Protein AF-A0A377DU53-F1 (afdb_monomer_lite)

InterPro domains:
  IPR029033 Histidine phosphatase superfamily [G3DSA:3.40.50.1240] (14-84)
  IPR029033 Histidine phosphatase superfamily [SSF53254] (23-82)

Organism: Escherichia coli (NCBI:txid562)

Structure (mmCIF, N/CA/C/O backbone):
data_AF-A0A377DU53-F1
#
_entry.id   AF-A0A377DU53-F1
#
loop_
_atom_site.group_PDB
_atom_site.id
_atom_site.type_symbol
_atom_site.label_atom_id
_atom_site.label_alt_id
_atom_site.label_comp_id
_atom_site.label_asym_id
_atom_site.label_entity_id
_atom_site.label_seq_id
_atom_site.pdbx_PDB_ins_code
_atom_site.Cartn_x
_atom_site.Cartn_y
_atom_site.Cartn_z
_atom_site.occupancy
_atom_site.B_iso_or_equiv
_atom_site.auth_seq_id
_atom_site.auth_comp_id
_atom_site.auth_asym_id
_atom_site.auth_atom_id
_atom_site.pdbx_PDB_model_num
ATOM 1 N N . MET A 1 1 ? -34.631 7.839 0.851 1.00 40.94 1 MET A N 1
ATOM 2 C CA . MET A 1 1 ? -33.597 6.905 1.350 1.00 40.94 1 MET A CA 1
ATOM 3 C C . MET A 1 1 ? -32.449 6.901 0.347 1.00 40.94 1 MET A C 1
ATOM 5 O O . MET A 1 1 ? -32.291 5.974 -0.427 1.00 40.94 1 MET A O 1
ATOM 9 N N . THR A 1 2 ? -31.693 7.993 0.291 1.00 39.09 2 THR A N 1
ATOM 10 C CA . THR A 1 2 ? -30.588 8.186 -0.657 1.00 39.09 2 THR A CA 1
ATOM 11 C C . THR A 1 2 ? -29.370 8.541 0.177 1.00 39.09 2 THR A C 1
ATOM 13 O O . THR A 1 2 ? -29.178 9.684 0.580 1.00 39.09 2 THR A O 1
ATOM 16 N N . ARG A 1 3 ? -28.594 7.511 0.536 1.00 44.97 3 ARG A N 1
ATOM 17 C CA . ARG A 1 3 ? -27.285 7.656 1.176 1.00 44.97 3 ARG A CA 1
ATOM 18 C C . ARG A 1 3 ? -26.338 8.255 0.142 1.00 44.97 3 ARG A C 1
ATOM 20 O O . ARG A 1 3 ? -25.673 7.536 -0.595 1.00 44.97 3 ARG A O 1
ATOM 27 N N . THR A 1 4 ? -26.331 9.578 0.049 1.00 46.06 4 THR A N 1
ATOM 28 C CA . THR A 1 4 ? -25.333 10.320 -0.712 1.00 46.06 4 THR A CA 1
ATOM 29 C C . THR A 1 4 ? -23.969 9.965 -0.140 1.00 46.06 4 THR A C 1
ATOM 31 O O . THR A 1 4 ? -23.727 10.166 1.049 1.00 46.06 4 THR A O 1
ATOM 34 N N . ASN A 1 5 ? -23.134 9.367 -0.991 1.00 46.69 5 ASN A N 1
ATOM 35 C CA . ASN A 1 5 ? -21.734 9.035 -0.772 1.00 46.69 5 ASN A CA 1
ATOM 36 C C . ASN A 1 5 ? -21.093 9.909 0.306 1.00 46.69 5 ASN A C 1
ATOM 38 O O . ASN A 1 5 ? -20.884 11.107 0.097 1.00 46.69 5 ASN A O 1
ATOM 42 N N . ALA A 1 6 ? -20.753 9.287 1.437 1.00 47.94 6 ALA A N 1
ATO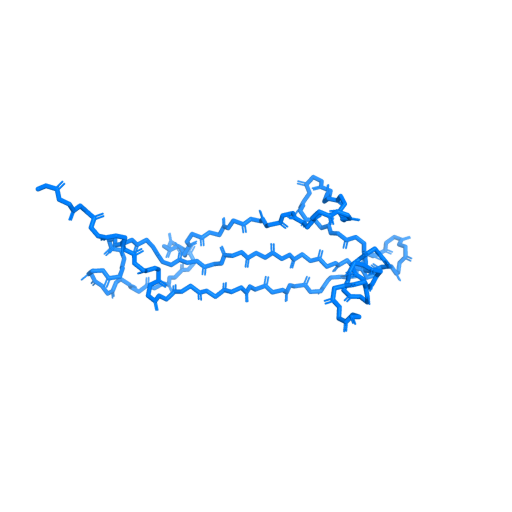M 43 C CA . ALA A 1 6 ? -19.782 9.835 2.362 1.00 47.94 6 ALA A CA 1
ATOM 44 C C . ALA A 1 6 ? -18.484 10.016 1.569 1.00 47.94 6 ALA A C 1
ATOM 46 O O . ALA A 1 6 ? -17.699 9.081 1.409 1.00 47.94 6 ALA A O 1
ATOM 47 N N . ARG A 1 7 ? -18.291 11.212 0.996 1.00 47.38 7 ARG A N 1
ATOM 48 C CA . ARG A 1 7 ? -16.985 11.652 0.515 1.00 47.38 7 ARG A CA 1
ATOM 49 C C . ARG A 1 7 ? -16.030 11.369 1.664 1.00 47.38 7 ARG A C 1
ATOM 51 O O . ARG A 1 7 ? -16.269 11.833 2.777 1.00 47.38 7 ARG A O 1
ATOM 58 N N . ARG A 1 8 ? -15.005 10.554 1.419 1.00 56.38 8 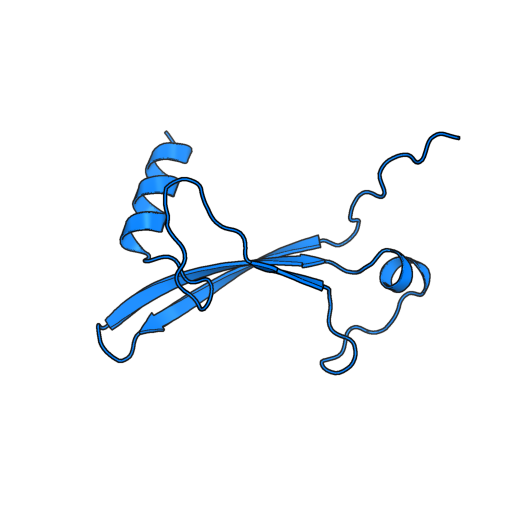ARG A N 1
ATOM 59 C CA . ARG A 1 8 ? -13.923 10.328 2.378 1.00 56.38 8 ARG A CA 1
ATOM 60 C C . ARG A 1 8 ? -13.224 11.679 2.566 1.00 56.38 8 ARG A C 1
ATOM 62 O O . ARG A 1 8 ? -12.357 12.035 1.781 1.00 56.38 8 ARG A O 1
ATOM 69 N N . LEU A 1 9 ? -13.712 12.475 3.521 1.00 59.88 9 LEU A N 1
ATOM 70 C CA . LEU A 1 9 ? -13.376 13.897 3.685 1.00 59.88 9 LEU A CA 1
ATOM 71 C C . LEU A 1 9 ? -11.908 14.108 4.077 1.00 59.88 9 LEU A C 1
ATOM 73 O O . LEU A 1 9 ? -11.348 15.152 3.768 1.00 59.88 9 LEU A O 1
ATOM 77 N N . ALA A 1 10 ? -11.284 13.102 4.692 1.00 66.06 10 ALA A N 1
ATOM 78 C CA . ALA A 1 10 ? -9.860 13.081 4.995 1.00 66.06 10 ALA A CA 1
ATOM 79 C C . ALA A 1 10 ? -9.277 11.712 4.630 1.00 66.06 10 ALA A C 1
ATOM 81 O O . ALA A 1 10 ? -9.169 10.802 5.456 1.00 66.06 10 ALA A O 1
ATOM 82 N N . ALA A 1 11 ? -8.949 11.549 3.354 1.00 71.38 11 ALA A N 1
ATOM 83 C CA . ALA A 1 11 ? -8.200 10.400 2.884 1.00 71.38 11 ALA A CA 1
ATOM 84 C C . ALA A 1 11 ? -6.935 10.862 2.173 1.00 71.38 11 ALA A C 1
ATOM 86 O O . ALA A 1 11 ? -6.952 11.831 1.413 1.00 71.38 11 ALA A O 1
ATOM 87 N N . LYS A 1 12 ? -5.835 10.167 2.445 1.00 79.00 12 LYS A N 1
ATOM 88 C CA . LYS A 1 12 ? -4.514 10.486 1.926 1.00 79.00 12 LYS A CA 1
ATOM 89 C C . LYS A 1 12 ? -3.889 9.226 1.347 1.00 79.00 12 LYS A C 1
ATOM 91 O O . LYS A 1 12 ? -3.774 8.210 2.028 1.00 79.00 12 LYS A O 1
ATOM 96 N N . SER A 1 13 ? -3.466 9.317 0.093 1.00 76.62 13 SER A N 1
ATOM 97 C CA . SER A 1 13 ? -2.591 8.316 -0.505 1.00 76.62 13 SER A CA 1
ATOM 98 C C . SER A 1 13 ? -1.192 8.486 0.083 1.00 76.62 13 SER A C 1
ATOM 100 O O . SER A 1 13 ? -0.638 9.587 0.086 1.00 76.62 13 SER A O 1
ATO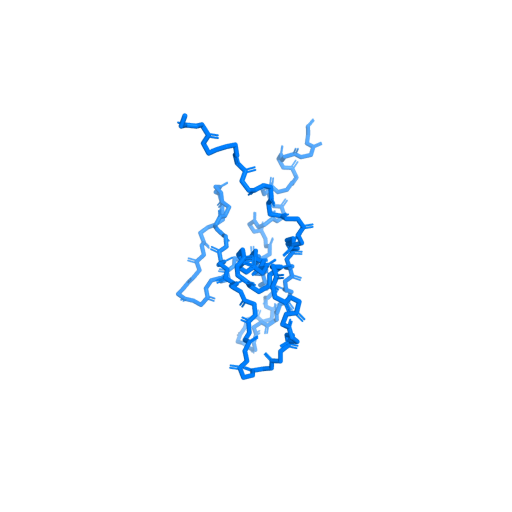M 102 N N . PHE A 1 14 ? -0.649 7.409 0.628 1.00 81.06 14 PHE A N 1
ATOM 103 C CA . PHE A 1 14 ? 0.668 7.335 1.232 1.00 81.06 14 PHE A CA 1
ATOM 104 C C . PHE A 1 14 ? 1.534 6.409 0.383 1.00 81.06 14 PHE A C 1
ATOM 106 O O . PHE A 1 14 ? 1.261 5.216 0.297 1.00 81.06 14 PHE A O 1
ATOM 113 N N . SER A 1 15 ? 2.556 6.971 -0.252 1.00 78.88 15 SER A N 1
ATOM 114 C CA . SER A 1 15 ? 3.542 6.205 -1.011 1.00 78.88 15 SER A CA 1
ATOM 115 C C . SER A 1 15 ? 4.808 6.087 -0.174 1.00 78.88 15 SER A C 1
ATOM 117 O O . SER A 1 15 ? 5.424 7.098 0.164 1.00 78.88 15 SER A O 1
ATOM 119 N N . SER A 1 16 ? 5.178 4.865 0.191 1.00 78.88 16 SER A N 1
ATOM 120 C CA . SER A 1 16 ? 6.404 4.558 0.922 1.00 78.88 16 SER A CA 1
ATOM 121 C C . SER A 1 16 ? 7.411 3.900 -0.009 1.00 78.88 16 SER A C 1
ATOM 123 O O . SER A 1 16 ? 7.118 2.852 -0.586 1.00 78.88 16 SER A O 1
ATOM 125 N N . VAL A 1 17 ? 8.596 4.499 -0.112 1.00 82.06 17 VAL A N 1
ATOM 126 C CA . VAL A 1 17 ? 9.750 3.903 -0.790 1.00 82.06 17 VAL A CA 1
ATOM 127 C C . VAL A 1 17 ? 10.585 3.173 0.254 1.00 82.06 17 VAL A C 1
ATOM 129 O O . VAL A 1 17 ? 10.956 3.754 1.274 1.00 82.06 17 VAL A O 1
A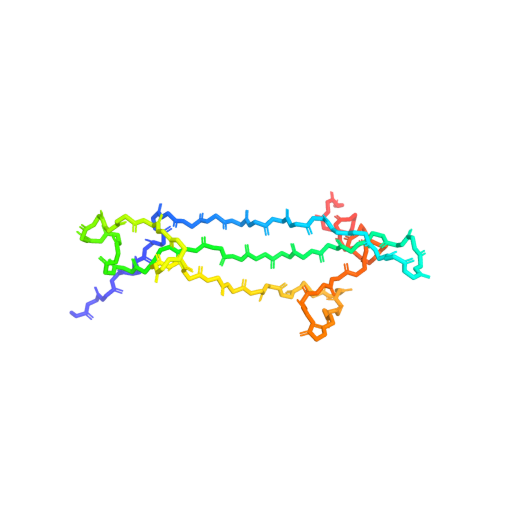TOM 132 N N . GLY A 1 18 ? 10.848 1.894 0.018 1.00 80.38 18 GLY A N 1
ATOM 133 C CA . GLY A 1 18 ? 11.735 1.062 0.822 1.00 80.38 18 GLY A CA 1
ATOM 134 C C . GLY A 1 18 ? 12.849 0.479 -0.038 1.00 80.38 18 GLY A C 1
ATOM 135 O O . GLY A 1 18 ? 12.692 0.335 -1.242 1.00 80.38 18 GLY A O 1
ATOM 136 N N . MET A 1 19 ? 13.968 0.110 0.577 1.00 75.25 19 MET A N 1
ATOM 137 C CA . MET A 1 19 ? 15.095 -0.520 -0.110 1.00 75.25 19 MET A CA 1
ATOM 138 C C . MET A 1 19 ? 15.297 -1.936 0.430 1.00 75.25 19 MET A C 1
ATOM 140 O O . MET A 1 19 ? 15.327 -2.155 1.643 1.00 75.25 19 MET A O 1
ATOM 144 N N . THR A 1 20 ? 15.451 -2.918 -0.457 1.00 71.94 20 THR A N 1
ATOM 145 C CA . THR A 1 20 ? 15.720 -4.304 -0.046 1.00 71.94 20 THR A CA 1
ATOM 146 C C . THR A 1 20 ? 17.190 -4.504 0.312 1.00 71.94 20 THR A C 1
ATOM 148 O O . THR A 1 20 ? 18.077 -4.324 -0.520 1.00 71.94 20 THR A O 1
ATOM 151 N N . ALA A 1 21 ? 17.463 -4.998 1.523 1.00 65.12 21 ALA A N 1
ATOM 152 C CA . ALA A 1 21 ? 18.829 -5.307 1.964 1.00 65.12 21 ALA A CA 1
ATOM 153 C C . ALA A 1 21 ? 19.519 -6.408 1.128 1.00 65.12 21 ALA A C 1
ATOM 155 O O . ALA A 1 21 ? 20.741 -6.504 1.120 1.00 65.12 21 ALA A O 1
ATOM 156 N N . LYS A 1 22 ? 18.744 -7.252 0.431 1.00 66.44 22 LYS A N 1
ATOM 157 C CA . LYS A 1 22 ? 19.262 -8.400 -0.334 1.00 66.44 22 LYS A CA 1
ATOM 158 C C . LYS A 1 22 ? 19.605 -8.090 -1.791 1.00 66.44 22 LYS A C 1
ATOM 160 O O . LYS A 1 22 ? 20.404 -8.814 -2.370 1.00 66.44 22 LYS A O 1
ATOM 165 N N . ALA A 1 23 ? 18.988 -7.073 -2.389 1.00 65.81 23 ALA A N 1
ATOM 166 C CA . ALA A 1 23 ? 19.135 -6.799 -3.819 1.00 65.81 23 ALA A CA 1
ATOM 167 C C . ALA A 1 23 ? 19.475 -5.339 -4.136 1.00 65.81 23 ALA A C 1
ATOM 169 O O . ALA A 1 23 ? 19.678 -5.030 -5.306 1.00 65.81 23 ALA A O 1
ATOM 170 N N . ASN A 1 24 ? 19.538 -4.454 -3.129 1.00 70.62 24 ASN A N 1
ATOM 171 C CA . ASN A 1 24 ? 19.704 -3.010 -3.324 1.00 70.62 24 ASN A CA 1
ATOM 172 C C . ASN A 1 24 ? 18.680 -2.454 -4.332 1.00 70.62 24 ASN A C 1
ATOM 174 O O . ASN A 1 24 ? 18.988 -1.600 -5.157 1.00 70.62 24 ASN A O 1
ATOM 178 N N . ARG A 1 25 ? 17.480 -3.046 -4.320 1.00 76.62 25 ARG A N 1
ATOM 179 C CA . ARG A 1 25 ? 16.368 -2.683 -5.193 1.00 76.62 25 ARG A CA 1
ATOM 180 C C . ARG A 1 25 ? 15.372 -1.867 -4.407 1.00 76.62 25 ARG A C 1
ATOM 182 O O . ARG A 1 25 ? 14.971 -2.295 -3.316 1.00 76.62 25 ARG A O 1
ATOM 189 N N . ASP A 1 26 ? 14.975 -0.754 -5.004 1.00 85.75 26 ASP A N 1
ATOM 190 C CA . ASP A 1 26 ? 13.910 0.091 -4.501 1.00 85.75 26 ASP A CA 1
ATOM 191 C C . ASP A 1 26 ? 12.561 -0.600 -4.715 1.00 85.75 26 ASP A C 1
ATOM 193 O O . ASP A 1 26 ? 12.255 -1.170 -5.769 1.00 85.75 26 ASP A O 1
ATOM 197 N N . LEU A 1 27 ? 11.766 -0.578 -3.660 1.00 85.38 27 LEU A N 1
ATOM 198 C CA . LEU A 1 27 ? 10.415 -1.089 -3.588 1.00 85.38 27 LEU A CA 1
ATOM 199 C C . LEU A 1 27 ? 9.487 0.074 -3.278 1.00 85.38 27 LEU A C 1
ATOM 201 O O . LEU A 1 27 ? 9.711 0.850 -2.350 1.00 85.38 27 LEU A O 1
ATOM 205 N N . MET A 1 28 ? 8.408 0.161 -4.034 1.00 85.56 28 MET A N 1
ATOM 206 C CA . MET A 1 28 ? 7.347 1.126 -3.840 1.00 85.56 28 MET A CA 1
ATOM 207 C C . MET A 1 28 ? 6.147 0.428 -3.218 1.00 85.56 28 MET A C 1
ATOM 209 O O . MET A 1 28 ? 5.706 -0.612 -3.697 1.00 85.56 28 MET A O 1
ATOM 213 N N . LYS A 1 29 ? 5.563 1.017 -2.182 1.00 87.06 29 LYS A N 1
ATOM 214 C CA . LYS A 1 29 ? 4.283 0.570 -1.630 1.00 87.06 29 LYS A CA 1
ATOM 215 C C . LYS A 1 29 ? 3.326 1.742 -1.540 1.00 87.06 29 LYS A C 1
ATOM 217 O O . LYS A 1 29 ? 3.687 2.807 -1.046 1.00 87.06 29 LYS A O 1
ATOM 222 N N . ILE A 1 30 ? 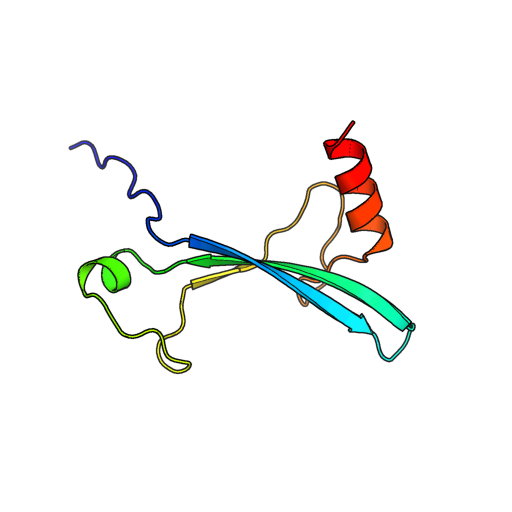2.110 1.539 -2.038 1.00 86.12 30 ILE A N 1
ATOM 223 C CA . ILE A 1 30 ? 1.071 2.566 -2.093 1.00 86.12 30 ILE A CA 1
ATOM 224 C C . ILE A 1 30 ? -0.064 2.137 -1.183 1.00 86.12 30 ILE A C 1
ATOM 226 O O . ILE A 1 30 ? -0.674 1.082 -1.352 1.00 86.12 30 ILE A O 1
ATOM 230 N N . GLU A 1 31 ? -0.357 2.978 -0.206 1.00 88.31 31 GLU A N 1
ATOM 231 C CA . GLU A 1 31 ? -1.369 2.718 0.800 1.00 88.31 31 GLU A CA 1
ATOM 232 C C . GLU A 1 31 ? -2.356 3.869 0.837 1.00 88.31 31 GLU A C 1
ATOM 234 O O . GLU A 1 31 ? -1.996 5.039 0.949 1.00 88.31 31 GLU A O 1
ATOM 239 N N . TYR A 1 32 ? -3.635 3.541 0.772 1.00 86.75 32 TYR A N 1
ATOM 240 C CA . TYR A 1 32 ? -4.693 4.510 0.958 1.00 86.75 32 TYR A CA 1
ATOM 241 C C . TYR A 1 32 ? -5.067 4.563 2.433 1.00 86.75 32 TYR A C 1
ATOM 243 O O . TYR A 1 32 ? -5.664 3.624 2.966 1.00 86.75 32 TYR A O 1
ATOM 251 N N . VAL A 1 33 ? -4.702 5.660 3.094 1.00 88.44 33 VAL A N 1
ATOM 252 C CA . VAL A 1 33 ? -4.968 5.881 4.515 1.00 88.44 33 VAL A CA 1
ATOM 253 C C . VAL A 1 33 ? -6.169 6.807 4.659 1.00 88.44 33 VAL A C 1
ATOM 255 O O . VAL A 1 33 ? -6.171 7.922 4.139 1.00 88.44 33 VAL A O 1
ATOM 258 N N . TYR A 1 34 ? -7.207 6.359 5.356 1.00 85.06 34 TYR A N 1
ATOM 259 C CA . TYR A 1 34 ? -8.433 7.128 5.553 1.00 85.06 34 TYR A CA 1
ATOM 260 C C . TYR A 1 34 ? -9.011 6.922 6.948 1.00 85.06 34 TYR A C 1
ATOM 262 O O . TYR A 1 34 ? -8.916 5.849 7.541 1.00 85.06 34 TYR A O 1
ATOM 270 N N . GLN A 1 35 ? -9.649 7.961 7.473 1.00 80.06 35 GLN A N 1
ATOM 271 C CA . GLN A 1 35 ? -10.443 7.842 8.691 1.00 80.06 35 GLN A CA 1
ATOM 272 C C . GLN A 1 35 ? -11.804 7.218 8.374 1.00 80.06 35 GLN A C 1
ATOM 274 O O . GLN A 1 35 ? -12.394 7.476 7.318 1.00 80.06 35 GLN A O 1
ATOM 279 N N . SER A 1 36 ? -12.313 6.395 9.290 1.00 80.00 36 SER A N 1
ATOM 280 C CA . SER A 1 36 ? -13.690 5.906 9.206 1.00 80.00 36 SER A CA 1
ATOM 281 C C . SER A 1 36 ? -14.689 7.054 9.391 1.00 80.00 36 SER A C 1
ATOM 283 O O . SER A 1 36 ? -14.366 8.110 9.939 1.00 80.00 36 SER A O 1
ATOM 285 N N . ALA A 1 37 ? -15.927 6.853 8.932 1.00 78.81 37 ALA A N 1
ATOM 286 C CA . ALA A 1 37 ? -16.974 7.860 9.084 1.00 78.81 37 ALA A CA 1
ATOM 287 C C . ALA A 1 37 ? -17.251 8.185 10.561 1.00 78.81 37 ALA A C 1
ATOM 289 O O . ALA A 1 37 ? -17.524 9.337 10.874 1.00 78.81 37 ALA A O 1
ATOM 290 N N . GLU A 1 38 ? -17.143 7.203 11.457 1.00 78.75 38 GLU A N 1
ATOM 291 C CA . GLU A 1 38 ? -17.310 7.396 12.901 1.00 78.75 38 GLU A CA 1
ATOM 292 C C . GLU A 1 38 ? -16.177 8.241 13.487 1.00 78.75 38 GLU A C 1
ATOM 294 O O . GLU A 1 38 ? -16.457 9.243 14.135 1.00 78.75 38 GLU A O 1
ATOM 299 N N . GLN A 1 39 ? -14.919 7.945 13.142 1.00 74.00 39 GLN A N 1
ATOM 300 C CA . GLN A 1 39 ? -13.764 8.747 13.572 1.00 74.00 39 GLN A CA 1
ATOM 301 C C . GLN A 1 39 ? -13.852 10.202 13.088 1.00 74.00 39 GLN A C 1
ATOM 303 O O . GLN A 1 39 ? -13.536 11.129 13.829 1.00 74.00 39 GLN A O 1
ATOM 308 N N . LEU A 1 40 ? -14.323 10.417 11.853 1.00 79.94 40 LEU A N 1
ATOM 309 C CA . LEU A 1 40 ? -14.554 11.760 11.306 1.00 79.94 40 LEU A CA 1
ATOM 310 C C . LEU A 1 40 ? -15.718 12.484 11.989 1.00 79.94 40 LEU A C 1
ATOM 312 O O . LEU A 1 40 ? -15.690 13.706 12.106 1.00 79.94 40 LEU A O 1
ATOM 316 N N . ARG A 1 41 ? -16.755 11.752 12.408 1.00 80.62 41 ARG A N 1
ATOM 317 C CA . ARG A 1 41 ? -17.918 12.316 13.108 1.00 80.62 41 ARG A CA 1
ATOM 318 C C . ARG A 1 41 ? -17.604 12.662 14.559 1.00 80.62 41 ARG A C 1
ATOM 320 O O . ARG A 1 41 ? -18.078 13.693 15.023 1.00 80.62 41 ARG A O 1
ATOM 327 N N . ASN A 1 42 ? -16.809 11.835 15.230 1.00 81.12 42 ASN A N 1
ATOM 328 C CA . ASN A 1 42 ? -16.462 11.980 16.644 1.00 81.12 42 ASN A CA 1
ATOM 329 C C . ASN A 1 42 ? -15.202 12.826 16.875 1.00 81.12 42 ASN A C 1
ATOM 331 O O . ASN A 1 42 ? -14.908 13.172 18.014 1.00 81.12 42 ASN A O 1
ATOM 335 N N . ALA A 1 43 ? -14.482 13.184 15.803 1.00 76.62 43 ALA A N 1
ATOM 336 C CA . ALA A 1 43 ? -13.188 13.862 15.863 1.00 76.62 43 ALA A CA 1
ATOM 337 C C . ALA A 1 43 ? -12.164 13.103 16.732 1.00 76.62 43 ALA A C 1
ATOM 339 O O . ALA A 1 43 ? -11.390 13.707 17.476 1.00 76.62 43 ALA A O 1
ATOM 340 N N . ASP A 1 44 ? -12.167 11.771 16.623 1.00 75.75 44 ASP A N 1
ATOM 341 C CA . ASP A 1 44 ? -11.295 10.903 17.412 1.00 75.75 44 ASP A CA 1
ATOM 342 C C . ASP A 1 44 ? -9.817 11.180 17.103 1.00 75.75 44 ASP A C 1
ATOM 344 O O . ASP A 1 44 ? -9.406 11.299 15.940 1.00 75.75 44 ASP A O 1
ATOM 348 N N . ALA A 1 45 ? -8.997 11.242 18.153 1.00 77.38 45 ALA A N 1
ATOM 349 C CA . ALA A 1 45 ? -7.557 11.389 18.008 1.00 77.38 45 ALA A CA 1
ATOM 350 C C . ALA A 1 45 ? -6.962 10.132 17.353 1.00 77.38 45 ALA A C 1
ATOM 352 O O . ALA A 1 45 ? -7.060 9.027 17.887 1.00 77.38 45 ALA A O 1
ATOM 353 N N . LEU A 1 46 ? -6.310 10.309 16.202 1.00 77.94 46 LEU A N 1
ATOM 354 C CA . LEU A 1 46 ? -5.578 9.242 15.527 1.00 77.94 46 LEU A CA 1
ATOM 355 C C . LEU A 1 46 ? -4.268 8.963 16.263 1.00 77.94 46 LEU A C 1
ATOM 357 O O . LEU A 1 46 ? -3.330 9.759 16.212 1.00 77.94 46 LEU A O 1
ATOM 361 N N . THR A 1 47 ? -4.201 7.815 16.923 1.00 78.94 47 THR A N 1
ATOM 362 C CA . THR A 1 47 ? -3.010 7.330 17.631 1.00 78.94 47 THR A CA 1
ATOM 363 C C . THR A 1 47 ? -2.595 5.968 17.080 1.00 78.94 47 THR A C 1
ATOM 365 O O . THR A 1 47 ? -3.328 5.356 16.304 1.00 78.94 47 THR A O 1
ATOM 368 N N . LEU A 1 48 ? -1.424 5.452 17.474 1.00 79.12 48 LEU A N 1
ATOM 369 C CA . LEU A 1 48 ? -1.037 4.081 17.105 1.00 79.12 48 LEU A CA 1
ATOM 370 C C . LEU A 1 48 ? -2.029 3.032 17.641 1.00 79.12 48 LEU A C 1
ATOM 372 O O . LEU A 1 48 ? -2.149 1.959 17.062 1.00 79.12 48 LEU A O 1
ATOM 376 N N . GLN A 1 49 ? -2.728 3.339 18.737 1.00 76.69 49 GLN A N 1
ATOM 377 C CA . GLN A 1 49 ? -3.712 2.466 19.377 1.00 76.69 49 GLN A CA 1
ATOM 378 C C . GLN A 1 49 ? -5.076 2.520 18.675 1.00 76.69 49 GLN A C 1
ATOM 380 O O . GLN A 1 49 ? -5.784 1.517 18.644 1.00 76.69 49 GLN A O 1
ATOM 385 N N . ALA A 1 50 ? -5.425 3.667 18.086 1.00 76.56 50 ALA A N 1
ATOM 386 C CA . ALA A 1 50 ? -6.625 3.867 17.277 1.00 76.56 50 ALA A CA 1
ATOM 387 C C . ALA A 1 50 ? -6.235 4.327 15.859 1.00 76.56 50 ALA A C 1
ATOM 389 O O . ALA A 1 50 ? -6.435 5.496 15.503 1.00 76.56 50 ALA A O 1
ATOM 390 N N . PRO A 1 51 ? -5.626 3.438 15.050 1.00 79.69 51 PRO A N 1
ATOM 391 C CA . PRO A 1 51 ? -5.083 3.824 13.762 1.00 79.69 51 PRO A CA 1
ATOM 392 C C . PRO A 1 51 ? -6.190 4.166 12.760 1.00 79.69 51 PRO A C 1
ATOM 394 O O . PRO A 1 51 ? -7.336 3.715 12.845 1.00 79.69 51 PRO A O 1
ATOM 397 N N . ALA A 1 52 ? -5.820 4.966 11.765 1.00 84.69 52 ALA A N 1
ATOM 398 C CA . ALA A 1 52 ? -6.641 5.146 10.579 1.00 84.69 52 ALA A CA 1
ATOM 399 C C . ALA A 1 52 ? -6.728 3.826 9.801 1.00 84.69 52 ALA A C 1
ATOM 401 O O . ALA A 1 52 ? -5.848 2.968 9.887 1.00 84.69 52 ALA A O 1
ATOM 402 N N . GLN A 1 53 ? -7.772 3.689 8.992 1.00 85.75 53 GLN A N 1
ATOM 403 C CA . GLN A 1 53 ? -7.901 2.566 8.074 1.00 85.75 53 GLN A CA 1
ATOM 404 C C . GLN A 1 53 ? -6.835 2.693 6.983 1.00 85.75 53 GLN A C 1
ATOM 406 O O . GLN A 1 53 ? -6.639 3.777 6.431 1.00 85.75 53 GLN A O 1
ATOM 411 N N . ARG A 1 54 ? -6.138 1.597 6.676 1.00 87.38 54 ARG A N 1
ATOM 412 C CA . ARG A 1 54 ? -5.076 1.544 5.660 1.00 87.38 54 ARG A CA 1
ATOM 413 C C . ARG A 1 54 ? -5.380 0.391 4.718 1.00 87.38 54 ARG A C 1
ATOM 415 O O . ARG A 1 54 ? -5.620 -0.722 5.173 1.00 87.38 54 ARG A O 1
ATOM 422 N N . VAL A 1 55 ? -5.387 0.663 3.421 1.00 88.25 55 VAL A N 1
ATOM 423 C CA . VAL A 1 55 ? -5.598 -0.356 2.388 1.00 88.25 55 VAL A CA 1
ATOM 424 C C . VAL A 1 55 ? -4.444 -0.273 1.408 1.00 88.25 55 VAL A C 1
ATOM 426 O O . VAL A 1 55 ? -4.191 0.794 0.850 1.00 88.25 55 VAL A O 1
ATOM 429 N N . THR A 1 56 ? -3.733 -1.380 1.213 1.00 88.38 56 THR A N 1
ATOM 430 C CA . THR A 1 56 ? -2.706 -1.475 0.174 1.00 88.38 56 THR A CA 1
ATOM 431 C C . THR A 1 56 ? -3.380 -1.500 -1.189 1.00 88.38 56 THR A C 1
ATOM 433 O O . THR A 1 56 ? -4.316 -2.267 -1.408 1.00 88.38 56 THR A O 1
ATOM 436 N N . LEU A 1 57 ? -2.932 -0.620 -2.080 1.00 85.56 57 LEU A N 1
ATOM 437 C CA . LEU A 1 57 ? -3.427 -0.546 -3.446 1.00 85.56 57 LEU A CA 1
ATOM 438 C C . LEU A 1 57 ? -2.471 -1.286 -4.377 1.00 85.56 57 LEU A C 1
ATOM 440 O O . LEU A 1 57 ? -1.257 -1.115 -4.295 1.00 85.56 57 LEU A O 1
ATOM 444 N N . GLU A 1 58 ? -3.045 -2.065 -5.285 1.00 85.06 58 GLU A N 1
ATOM 445 C CA . GLU A 1 58 ? -2.331 -2.690 -6.392 1.00 85.06 58 GLU A CA 1
ATOM 446 C C . GLU A 1 58 ? -2.548 -1.860 -7.662 1.00 85.06 58 GLU A C 1
ATOM 448 O O . GLU A 1 58 ? -3.670 -1.442 -7.961 1.00 85.06 58 GLU A O 1
ATOM 453 N N . LEU A 1 59 ? -1.469 -1.598 -8.401 1.00 83.44 59 LEU A N 1
ATOM 454 C CA . LEU A 1 59 ? -1.544 -0.936 -9.699 1.00 83.44 59 LEU A CA 1
ATOM 455 C C . LEU A 1 59 ? -1.647 -1.986 -10.802 1.00 83.44 59 LEU A C 1
ATOM 457 O O . LEU A 1 59 ? -0.853 -2.924 -10.849 1.00 83.44 59 LEU A O 1
ATOM 461 N N . SER A 1 60 ? -2.566 -1.783 -11.744 1.00 78.94 60 SER A N 1
ATOM 462 C CA . SER A 1 60 ? -2.669 -2.604 -12.951 1.00 78.94 60 SER A CA 1
ATOM 463 C C . SER A 1 60 ? -1.364 -2.513 -13.754 1.00 78.94 60 SER A C 1
ATOM 465 O O . SER A 1 60 ? -1.105 -1.498 -14.391 1.00 78.94 60 SER A O 1
ATOM 467 N N . GLY A 1 61 ? -0.525 -3.552 -13.691 1.00 81.50 61 GLY A N 1
ATOM 468 C CA . GLY A 1 61 ? 0.798 -3.584 -14.334 1.00 81.50 61 GLY A CA 1
ATOM 469 C C . GLY A 1 61 ? 1.987 -3.637 -13.369 1.00 81.50 61 GLY A C 1
ATOM 470 O O . GLY A 1 61 ? 3.105 -3.904 -13.813 1.00 81.50 61 GLY A O 1
ATOM 471 N N . CYS A 1 62 ? 1.761 -3.473 -12.061 1.00 84.25 62 CYS A N 1
ATOM 472 C CA . CYS A 1 62 ? 2.759 -3.789 -11.046 1.00 84.25 62 CYS A CA 1
ATOM 473 C C . CYS A 1 62 ? 2.227 -4.814 -10.034 1.00 84.25 62 CYS A C 1
ATOM 475 O O . CYS A 1 62 ? 1.489 -4.429 -9.125 1.00 84.25 62 CYS A O 1
ATOM 477 N N . PRO A 1 63 ? 2.605 -6.100 -10.165 1.00 84.06 63 PRO A N 1
ATOM 478 C CA . PRO A 1 63 ? 2.212 -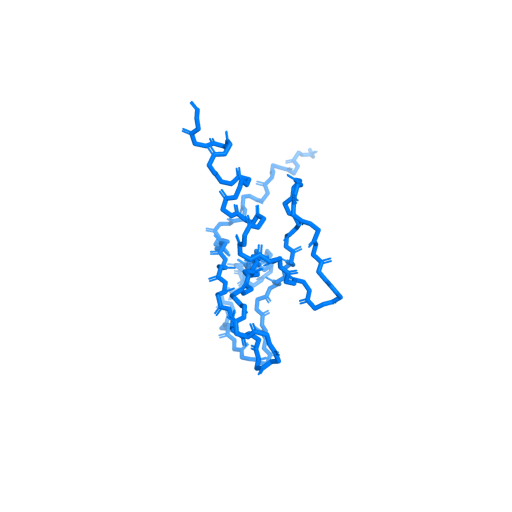7.106 -9.192 1.00 84.06 63 PRO A CA 1
ATOM 479 C C . PRO A 1 63 ? 2.843 -6.772 -7.841 1.00 84.06 63 PRO A C 1
ATOM 481 O O . PRO A 1 63 ? 4.056 -6.552 -7.751 1.00 84.06 63 PRO A O 1
ATOM 484 N N . ILE A 1 64 ? 2.009 -6.725 -6.807 1.00 87.38 64 ILE A N 1
ATOM 485 C CA . ILE A 1 64 ? 2.460 -6.542 -5.430 1.00 87.38 64 ILE A CA 1
ATOM 486 C C . ILE A 1 64 ? 2.896 -7.882 -4.830 1.00 87.38 64 ILE A C 1
ATOM 488 O O . ILE A 1 64 ? 2.337 -8.934 -5.146 1.00 87.38 64 ILE A O 1
ATOM 492 N N . ASP A 1 65 ? 3.909 -7.854 -3.971 1.00 84.12 65 ASP A N 1
ATOM 493 C CA . ASP A 1 65 ? 4.311 -9.018 -3.186 1.00 84.12 65 ASP A CA 1
ATOM 494 C C . ASP A 1 65 ? 3.378 -9.258 -1.981 1.00 84.12 65 ASP A C 1
ATOM 496 O O . ASP A 1 65 ? 2.407 -8.530 -1.756 1.00 84.12 65 ASP A O 1
ATOM 500 N N . ALA A 1 66 ? 3.666 -10.299 -1.193 1.00 83.38 66 ALA A N 1
ATOM 501 C CA . ALA A 1 66 ? 2.885 -10.644 -0.002 1.00 83.38 66 ALA A CA 1
ATOM 502 C C . ALA A 1 66 ? 2.852 -9.523 1.056 1.00 83.38 66 ALA A C 1
ATOM 504 O O . ALA A 1 66 ? 1.921 -9.467 1.860 1.00 83.38 66 ALA A O 1
ATOM 505 N N . ASP A 1 67 ? 3.836 -8.624 1.035 1.00 81.81 67 ASP A N 1
ATOM 506 C CA . ASP A 1 67 ? 3.945 -7.480 1.934 1.00 81.81 67 ASP A CA 1
ATOM 507 C C . ASP A 1 67 ? 3.353 -6.193 1.316 1.00 81.81 67 ASP A C 1
ATOM 509 O O . ASP A 1 67 ? 3.284 -5.142 1.972 1.00 81.81 67 ASP A O 1
ATOM 513 N N . GLY A 1 68 ? 2.859 -6.268 0.075 1.00 84.56 68 GLY A N 1
ATOM 514 C CA . GLY A 1 68 ? 2.226 -5.168 -0.639 1.00 84.56 68 GLY A CA 1
ATOM 515 C C . GLY A 1 68 ? 3.196 -4.236 -1.364 1.00 84.56 68 GLY A C 1
ATOM 516 O O . GLY A 1 68 ? 2.833 -3.090 -1.635 1.00 84.56 68 GLY A O 1
ATOM 517 N N . PHE A 1 69 ? 4.426 -4.674 -1.629 1.00 86.69 69 PHE A N 1
ATOM 518 C CA . PHE A 1 69 ? 5.434 -3.901 -2.345 1.00 86.69 69 PHE A CA 1
ATOM 519 C C . PHE A 1 69 ? 5.475 -4.242 -3.833 1.00 86.69 69 PHE A C 1
ATOM 521 O O . PHE A 1 69 ? 5.377 -5.390 -4.254 1.00 86.69 69 PHE A O 1
ATOM 528 N N . CYS A 1 70 ? 5.680 -3.202 -4.625 1.00 87.06 70 CYS A N 1
ATOM 529 C CA . CYS A 1 70 ? 5.851 -3.204 -6.065 1.00 87.06 70 CYS A CA 1
ATOM 530 C C . CYS A 1 70 ? 7.316 -2.839 -6.387 1.00 87.06 70 CYS A C 1
ATOM 532 O O . CYS A 1 70 ? 7.831 -1.864 -5.835 1.00 87.06 70 CYS A O 1
ATOM 534 N N . PRO A 1 71 ? 8.021 -3.571 -7.268 1.00 88.44 71 PRO A N 1
ATOM 535 C CA . PRO A 1 71 ? 9.362 -3.187 -7.710 1.00 88.44 71 PRO A CA 1
ATOM 536 C C . PRO A 1 71 ? 9.373 -1.816 -8.399 1.00 88.44 71 PRO A C 1
ATOM 538 O O . PRO A 1 71 ? 8.549 -1.574 -9.285 1.00 88.44 71 PRO A O 1
ATOM 541 N N . MET A 1 72 ? 10.333 -0.951 -8.051 1.00 85.25 72 MET A N 1
ATOM 542 C CA . MET A 1 72 ? 10.412 0.410 -8.604 1.00 85.25 72 MET A CA 1
ATOM 543 C C . MET A 1 72 ? 10.498 0.420 -10.138 1.00 85.25 72 MET A C 1
ATOM 545 O O . MET A 1 72 ? 9.774 1.170 -10.781 1.00 85.25 72 MET A O 1
ATOM 549 N N . ASP A 1 73 ? 11.254 -0.506 -10.739 1.00 86.56 73 ASP A N 1
ATOM 550 C CA . ASP A 1 73 ? 11.371 -0.639 -12.202 1.00 86.56 73 ASP A CA 1
ATOM 551 C C . ASP A 1 73 ? 10.006 -0.789 -12.904 1.00 86.56 73 ASP A C 1
ATOM 553 O O . ASP A 1 73 ? 9.783 -0.293 -14.011 1.00 86.56 73 ASP A O 1
ATOM 557 N N . LYS A 1 74 ? 9.073 -1.509 -12.269 1.00 86.50 74 LYS A N 1
ATOM 558 C CA . LYS A 1 74 ? 7.720 -1.723 -12.798 1.00 86.50 74 LYS A CA 1
ATOM 559 C C . LYS A 1 74 ? 6.825 -0.527 -12.531 1.00 86.50 74 LYS A C 1
ATOM 561 O O . LYS A 1 74 ? 6.061 -0.146 -13.415 1.00 86.50 74 LYS A O 1
ATOM 566 N N . PHE A 1 75 ? 6.949 0.075 -11.353 1.00 86.81 75 PHE A N 1
ATOM 567 C CA . PHE A 1 75 ? 6.252 1.308 -11.015 1.00 86.81 75 PHE A CA 1
ATOM 568 C C . PHE A 1 75 ? 6.570 2.431 -12.012 1.00 86.81 75 PHE A C 1
ATOM 570 O O . PHE A 1 75 ? 5.649 3.029 -12.568 1.00 86.81 75 PHE A O 1
ATOM 577 N N . ASP A 1 76 ? 7.851 2.647 -12.312 1.00 87.38 76 ASP A N 1
ATOM 578 C CA . ASP A 1 76 ? 8.299 3.664 -13.264 1.00 87.38 76 ASP A CA 1
ATOM 579 C C . ASP A 1 76 ? 7.789 3.380 -14.677 1.00 87.38 76 ASP A C 1
ATOM 581 O O . ASP A 1 76 ? 7.367 4.298 -15.377 1.00 87.38 76 ASP A O 1
ATOM 585 N N . SER A 1 77 ? 7.767 2.114 -15.105 1.00 88.94 77 SER A N 1
ATOM 586 C CA . SER A 1 77 ? 7.190 1.735 -16.403 1.00 88.94 77 SER A CA 1
ATOM 587 C C . SER A 1 77 ? 5.710 2.116 -16.493 1.00 88.94 77 SER A C 1
ATOM 589 O O . SER A 1 77 ? 5.305 2.758 -17.459 1.00 88.94 77 SER A O 1
ATOM 591 N N . VAL A 1 78 ? 4.915 1.768 -15.476 1.00 89.00 78 VAL A N 1
ATOM 592 C CA . VAL A 1 78 ? 3.473 2.065 -15.436 1.00 89.00 78 VAL A CA 1
ATOM 593 C C . VAL A 1 78 ? 3.220 3.573 -15.363 1.00 89.00 78 VAL A C 1
ATOM 595 O O . VAL A 1 78 ? 2.342 4.083 -16.056 1.00 89.00 78 VAL A O 1
ATOM 598 N N . LEU A 1 79 ? 4.000 4.316 -14.572 1.00 87.25 79 LEU A N 1
ATOM 599 C CA . LEU A 1 79 ? 3.883 5.775 -14.504 1.00 87.25 79 LEU A CA 1
ATOM 600 C C . LEU A 1 79 ? 4.244 6.449 -15.826 1.00 87.25 79 LEU A C 1
ATOM 602 O O . LEU A 1 79 ? 3.521 7.332 -16.278 1.00 87.25 79 LEU A O 1
ATOM 606 N N . ASN A 1 80 ? 5.337 6.034 -16.461 1.00 87.94 80 ASN A N 1
ATOM 607 C CA . ASN A 1 80 ? 5.752 6.592 -17.745 1.00 87.94 80 ASN A CA 1
ATOM 608 C C . ASN A 1 80 ? 4.738 6.293 -18.856 1.00 87.94 80 ASN A C 1
ATOM 610 O O . ASN A 1 80 ? 4.611 7.078 -19.791 1.00 87.94 80 ASN A O 1
ATOM 614 N N . GLU A 1 81 ? 4.013 5.177 -18.773 1.00 88.69 81 GLU A N 1
ATOM 615 C CA . GLU A 1 81 ? 2.879 4.898 -19.657 1.00 88.69 81 GLU A CA 1
ATOM 616 C C . GLU A 1 81 ? 1.663 5.772 -19.338 1.00 88.69 81 GLU A C 1
ATOM 618 O O . GLU A 1 81 ? 1.000 6.231 -20.262 1.00 88.69 81 GLU A O 1
ATOM 623 N N . ALA A 1 82 ? 1.391 6.044 -18.060 1.00 84.62 82 ALA A N 1
ATOM 624 C CA . ALA A 1 82 ? 0.250 6.852 -17.629 1.00 84.62 82 ALA A CA 1
ATOM 625 C C . ALA A 1 82 ? 0.418 8.366 -17.860 1.00 84.62 82 ALA A C 1
ATOM 627 O O . ALA A 1 82 ? -0.577 9.088 -17.871 1.00 84.62 82 ALA A O 1
ATOM 628 N N . VAL A 1 83 ? 1.658 8.854 -17.991 1.00 86.00 83 VAL A N 1
ATOM 629 C CA . VAL A 1 83 ? 1.981 10.280 -18.210 1.00 86.00 83 VAL A CA 1
ATOM 630 C C . VAL A 1 83 ? 2.146 10.628 -19.702 1.00 86.00 83 VAL A C 1
ATOM 632 O O . VAL A 1 83 ? 2.241 11.808 -20.039 1.00 86.00 83 VAL A O 1
ATOM 635 N N . LYS A 1 84 ? 2.169 9.633 -20.600 1.00 70.50 84 LYS A N 1
ATOM 636 C CA . LYS A 1 84 ? 2.117 9.853 -22.058 1.00 70.50 84 LYS A CA 1
ATOM 637 C C . LYS A 1 84 ? 0.751 10.363 -22.505 1.00 70.50 84 LYS A C 1
ATOM 639 O O . LYS A 1 84 ? 0.749 11.204 -23.431 1.00 70.50 84 LYS A O 1
#

Radius of gyration: 16.41 Å; chains: 1; bounding box: 53×24×41 Å

Sequence (84 aa):
MTRTNARRLAAKSFSSVGMTAKANRDLMKIEYVYQSAEQLRNADALTLQAPAQRVTLELSGCPIDADGFCPMDKFDSVLNEAVK

pLDDT: mean 77.88, std 12.09, range [39.09, 89.0]

Foldseek 3Di:
DDPDDPPLPDKDWDWDWDADPVPRFIWIWIKIWGADPVCVVVVDDDDPVNHTDIDTDDDDQFDADPVNIGTVVRVVVVVVVVVD

Secondary structure (DSSP, 8-state):
--------TTEEEEEEEEE-TTT--EEEEEEEEE--HHHHHHT----SSSPPEEEEPPBTTB---TTS-EEHHHHHHHHHHHT-